Protein AF-A0A3B0V8J8-F1 (afdb_monomer)

Organism: NCBI:txid652676

Secondary structure (DSSP, 8-state):
-----HHHHHHHHTTT--------HHHHHHTT--TT-----TT-TTTHHHH--

Foldseek 3Di:
DDPPDPVNVCVVCLVPDDDPDDDPVVCVVPVPPDPPDDDDDPPCRVVVNVVPD

Structure (mmCIF, N/CA/C/O backbone):
data_AF-A0A3B0V8J8-F1
#
_entry.id   AF-A0A3B0V8J8-F1
#
loop_
_atom_site.group_PDB
_atom_site.id
_atom_site.type_symbol
_atom_site.label_atom_id
_atom_site.label_alt_id
_atom_site.label_comp_id
_atom_site.label_asym_id
_atom_site.label_entity_id
_atom_site.label_seq_id
_atom_site.pdbx_PDB_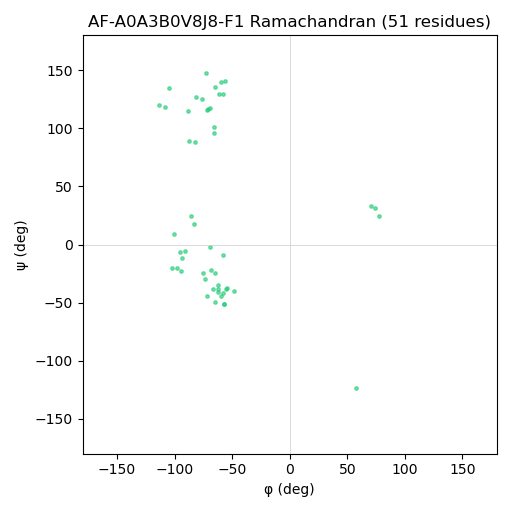ins_code
_atom_site.Cartn_x
_atom_site.Cartn_y
_atom_site.Cartn_z
_atom_site.occupancy
_atom_site.B_iso_or_equiv
_atom_site.auth_seq_id
_atom_site.auth_comp_id
_atom_site.auth_asym_id
_atom_site.auth_atom_id
_atom_site.pdbx_PDB_model_num
ATOM 1 N N . MET A 1 1 ? 13.864 19.062 -16.966 1.00 49.94 1 MET A N 1
ATOM 2 C CA . MET A 1 1 ? 13.824 18.253 -15.733 1.00 49.94 1 MET A CA 1
ATOM 3 C C . MET A 1 1 ? 12.776 17.199 -16.002 1.00 49.94 1 MET A C 1
ATOM 5 O O . MET A 1 1 ? 11.642 17.578 -16.257 1.00 49.94 1 MET A O 1
ATOM 9 N N . GLU A 1 2 ? 13.174 15.943 -16.165 1.00 58.22 2 GLU A N 1
ATOM 10 C CA . GLU A 1 2 ? 12.226 14.881 -16.505 1.00 58.22 2 GLU A CA 1
ATOM 11 C C . GLU A 1 2 ? 11.340 14.646 -15.279 1.00 58.22 2 GLU A C 1
ATOM 13 O O . GLU A 1 2 ? 11.842 14.354 -14.192 1.00 58.22 2 GLU A O 1
ATOM 18 N N . GLU A 1 3 ? 10.040 14.886 -15.420 1.00 59.44 3 GLU A N 1
ATOM 19 C CA . GLU A 1 3 ? 9.068 14.570 -14.383 1.00 59.44 3 GLU A CA 1
ATOM 20 C C . GLU A 1 3 ? 9.060 13.043 -14.251 1.00 59.44 3 GLU A C 1
ATOM 22 O O . GLU A 1 3 ? 8.529 12.328 -15.102 1.00 59.44 3 GLU A O 1
ATOM 27 N N . LEU A 1 4 ? 9.742 12.512 -13.235 1.00 66.62 4 LEU A N 1
ATOM 28 C CA . LEU A 1 4 ? 9.741 11.078 -12.974 1.00 66.62 4 LEU A CA 1
ATOM 29 C C . LEU A 1 4 ? 8.323 10.686 -12.563 1.00 66.62 4 LEU A C 1
ATOM 31 O O . LEU A 1 4 ? 7.937 10.828 -11.402 1.00 66.62 4 LEU A O 1
ATOM 35 N N . SER A 1 5 ? 7.534 10.205 -13.527 1.00 87.81 5 SER A N 1
ATOM 36 C CA . SER A 1 5 ? 6.223 9.652 -13.217 1.00 87.81 5 SER A CA 1
ATOM 37 C C . SER A 1 5 ? 6.419 8.511 -12.216 1.00 87.81 5 SER A C 1
ATOM 39 O O . SER A 1 5 ? 7.251 7.621 -12.424 1.00 87.81 5 SER A O 1
ATOM 41 N N . GLN A 1 6 ? 5.661 8.540 -11.116 1.00 89.88 6 GLN A N 1
ATOM 42 C CA . GLN A 1 6 ? 5.696 7.493 -10.087 1.00 89.88 6 GLN A CA 1
ATOM 43 C C . GLN A 1 6 ? 5.591 6.102 -10.727 1.00 89.88 6 GLN A C 1
ATOM 45 O O . GLN A 1 6 ? 6.337 5.192 -10.377 1.00 89.88 6 GLN A O 1
ATOM 50 N N . LYS A 1 7 ? 4.731 5.973 -11.745 1.00 91.50 7 LYS A N 1
ATOM 51 C CA . LYS A 1 7 ? 4.562 4.744 -12.518 1.00 91.50 7 LYS A CA 1
ATOM 52 C C . LYS A 1 7 ? 5.868 4.263 -13.158 1.00 91.50 7 LYS A C 1
ATOM 54 O O . LYS A 1 7 ? 6.227 3.111 -12.965 1.00 91.50 7 LYS A O 1
ATOM 59 N N . ALA A 1 8 ? 6.593 5.124 -13.874 1.00 93.94 8 ALA A N 1
ATOM 60 C CA . ALA A 1 8 ? 7.822 4.725 -14.565 1.00 93.94 8 ALA A CA 1
ATOM 61 C C . ALA A 1 8 ? 8.909 4.233 -13.596 1.00 93.94 8 ALA A C 1
ATOM 63 O O . ALA A 1 8 ? 9.610 3.264 -13.888 1.00 93.94 8 ALA A O 1
ATOM 64 N N . TYR A 1 9 ? 9.035 4.869 -12.428 1.00 92.75 9 TYR A N 1
ATOM 65 C CA . TYR A 1 9 ? 9.953 4.397 -11.393 1.00 92.75 9 TYR A CA 1
ATOM 66 C C . TYR A 1 9 ? 9.532 3.026 -10.849 1.00 92.75 9 TYR A C 1
ATOM 68 O O . TYR A 1 9 ? 10.357 2.113 -10.796 1.00 92.75 9 TYR A O 1
ATOM 76 N N . TRP A 1 10 ? 8.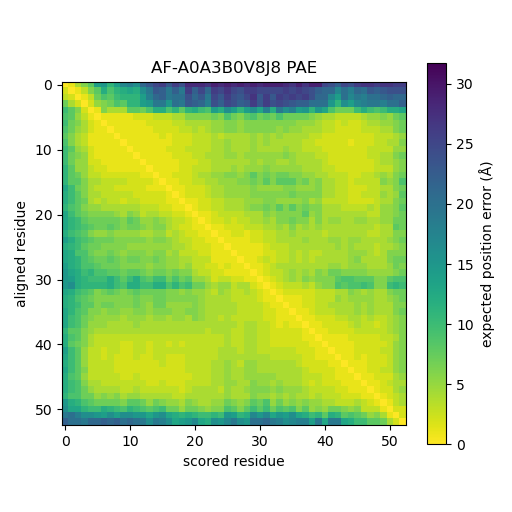258 2.869 -10.472 1.00 93.75 10 TRP A N 1
ATOM 77 C CA . TRP A 1 10 ? 7.757 1.625 -9.887 1.00 93.75 10 TRP A CA 1
ATOM 78 C C . TRP A 1 10 ? 7.770 0.455 -10.875 1.00 93.75 10 TRP A C 1
ATOM 80 O O . TRP A 1 10 ? 8.171 -0.637 -10.481 1.00 93.75 10 TRP A O 1
ATOM 90 N N . ASP A 1 11 ? 7.450 0.689 -12.151 1.00 93.75 11 ASP A N 1
ATOM 91 C CA . ASP A 1 11 ? 7.573 -0.311 -13.219 1.00 93.75 11 ASP A CA 1
ATOM 92 C C . ASP A 1 11 ? 9.026 -0.791 -13.358 1.00 93.75 11 ASP A C 1
ATOM 94 O O . ASP A 1 11 ? 9.280 -1.991 -13.454 1.00 93.75 11 ASP A O 1
ATOM 98 N N . LYS A 1 12 ? 9.995 0.138 -13.323 1.00 95.25 12 LYS A N 1
ATOM 99 C CA . LYS A 1 12 ? 11.424 -0.179 -13.459 1.00 95.25 12 LYS A CA 1
ATOM 100 C C . LYS A 1 12 ? 11.931 -1.086 -12.338 1.00 95.25 12 LYS A C 1
ATOM 102 O O . LYS A 1 12 ? 12.739 -1.969 -12.598 1.00 95.25 12 LYS A O 1
ATOM 107 N N . VAL A 1 13 ? 11.511 -0.848 -11.096 1.00 94.56 13 VAL A N 1
ATOM 108 C CA . VAL A 1 13 ? 12.066 -1.557 -9.927 1.00 94.56 13 VAL A CA 1
ATOM 109 C C . VAL A 1 13 ? 11.252 -2.779 -9.505 1.00 94.56 13 VAL A C 1
ATOM 111 O O . VAL A 1 13 ? 11.696 -3.509 -8.623 1.00 94.56 13 VAL A O 1
ATOM 114 N N . ALA A 1 14 ? 10.081 -3.025 -10.101 1.00 93.75 14 ALA A N 1
ATOM 115 C CA . ALA A 1 14 ? 9.134 -4.047 -9.645 1.00 93.75 14 ALA A CA 1
ATOM 116 C C . ALA A 1 14 ? 9.741 -5.458 -9.531 1.00 93.75 14 ALA A C 1
ATOM 118 O O . ALA A 1 14 ? 9.432 -6.171 -8.580 1.00 93.75 14 ALA A O 1
ATOM 119 N N . ALA A 1 15 ? 10.622 -5.844 -10.460 1.00 93.38 15 ALA A N 1
ATOM 120 C CA . ALA A 1 15 ? 11.251 -7.168 -10.471 1.00 93.38 15 ALA A CA 1
ATOM 121 C C . ALA A 1 15 ? 12.355 -7.342 -9.410 1.00 93.38 15 ALA A C 1
ATOM 123 O O . ALA A 1 15 ? 12.644 -8.462 -8.997 1.00 93.38 15 ALA A O 1
ATOM 124 N N . GLU A 1 16 ? 12.976 -6.246 -8.970 1.00 94.69 16 GLU A N 1
ATOM 125 C CA . GLU A 1 16 ? 14.115 -6.260 -8.041 1.00 94.69 16 GLU A CA 1
ATOM 126 C C . GLU A 1 16 ? 13.702 -5.900 -6.606 1.00 94.69 16 GLU A C 1
ATOM 128 O O . GLU A 1 16 ? 14.419 -6.182 -5.643 1.00 94.69 16 GLU A O 1
ATOM 133 N N . LYS A 1 17 ? 12.552 -5.238 -6.440 1.00 91.62 17 LYS A N 1
ATOM 134 C CA . LYS A 1 17 ? 12.126 -4.693 -5.155 1.00 91.62 17 LYS A CA 1
ATOM 135 C C . LYS A 1 17 ? 11.718 -5.810 -4.196 1.00 91.62 17 LYS A C 1
ATOM 137 O O . LYS A 1 17 ? 10.707 -6.477 -4.385 1.00 91.62 17 LYS A O 1
ATOM 142 N N . ASN A 1 18 ? 12.456 -5.931 -3.097 1.00 90.06 18 ASN A N 1
ATOM 143 C CA . ASN A 1 18 ? 12.099 -6.782 -1.967 1.00 90.06 18 ASN A CA 1
ATOM 144 C C . ASN A 1 18 ? 11.795 -5.912 -0.738 1.00 90.06 18 ASN A C 1
ATOM 146 O O . ASN A 1 18 ? 12.640 -5.128 -0.297 1.00 90.06 18 ASN A O 1
ATOM 150 N N . PHE A 1 19 ? 10.576 -6.017 -0.205 1.00 87.75 19 PHE A N 1
ATOM 151 C CA . PHE A 1 19 ? 10.177 -5.293 0.999 1.00 87.75 19 PHE A CA 1
ATOM 152 C C . PHE A 1 19 ? 10.513 -6.119 2.243 1.00 87.75 19 PHE A C 1
ATOM 154 O O . PHE A 1 19 ? 9.918 -7.166 2.484 1.00 87.75 19 PHE A O 1
ATOM 161 N N . THR A 1 20 ? 11.432 -5.614 3.066 1.00 86.81 20 THR A N 1
ATOM 162 C CA . THR A 1 20 ? 11.911 -6.305 4.276 1.00 86.81 20 THR A CA 1
ATOM 163 C C . THR A 1 20 ? 11.233 -5.838 5.563 1.00 86.81 20 THR A C 1
ATOM 165 O O . THR A 1 20 ? 11.225 -6.564 6.556 1.00 86.81 20 THR A O 1
ATOM 168 N N . LEU A 1 21 ? 10.632 -4.644 5.563 1.00 86.56 21 LEU A N 1
ATOM 169 C CA . LEU A 1 21 ? 9.942 -4.099 6.731 1.00 86.56 21 LEU A CA 1
ATOM 170 C C . LEU A 1 21 ? 8.637 -4.859 6.966 1.00 86.56 21 LEU A C 1
ATOM 172 O O . LEU A 1 21 ? 7.750 -4.816 6.119 1.00 86.56 21 LEU A O 1
ATOM 176 N N . ARG A 1 22 ? 8.490 -5.570 8.083 1.00 82.06 22 ARG A N 1
ATOM 177 C CA . ARG A 1 22 ? 7.230 -6.258 8.403 1.00 82.06 22 ARG A CA 1
ATOM 178 C C . ARG A 1 22 ? 6.131 -5.265 8.810 1.00 82.06 22 ARG A C 1
ATOM 180 O O . ARG A 1 22 ? 6.463 -4.239 9.404 1.00 82.06 22 ARG A O 1
ATOM 187 N N . PRO A 1 23 ? 4.849 -5.553 8.512 1.00 81.06 23 PRO A N 1
ATOM 188 C CA . PRO A 1 23 ? 3.735 -4.790 9.065 1.00 81.06 23 PRO A CA 1
ATOM 189 C C . PRO A 1 23 ? 3.768 -4.790 10.597 1.00 81.06 23 PRO A C 1
ATOM 191 O O . PRO A 1 23 ? 4.051 -5.815 11.221 1.00 81.06 23 PRO A O 1
ATOM 194 N N . ASP A 1 24 ? 3.449 -3.650 11.207 1.00 87.69 24 ASP A N 1
ATOM 195 C CA . ASP A 1 24 ? 3.295 -3.563 12.657 1.00 87.69 24 ASP A CA 1
ATOM 196 C C . ASP A 1 24 ? 1.896 -4.044 13.066 1.00 87.69 24 ASP A C 1
ATOM 198 O O . ASP A 1 24 ? 0.928 -3.284 13.162 1.00 87.69 24 ASP A O 1
ATOM 202 N N . PHE A 1 25 ? 1.784 -5.349 13.302 1.00 81.38 25 PHE A N 1
ATOM 203 C CA . PHE A 1 25 ? 0.533 -5.962 13.739 1.00 81.38 25 PHE A CA 1
ATOM 204 C C . PHE A 1 25 ? 0.120 -5.554 15.158 1.00 81.38 25 PHE A C 1
ATOM 206 O O . PHE A 1 25 ? -1.060 -5.664 15.494 1.00 81.38 25 PHE A O 1
ATOM 213 N N . HIS A 1 26 ? 1.050 -5.096 16.003 1.00 87.19 26 HIS A N 1
ATOM 214 C CA . HIS A 1 26 ? 0.697 -4.587 17.326 1.00 87.19 26 HIS A CA 1
ATOM 215 C C . HIS A 1 26 ? 0.003 -3.232 17.199 1.00 87.19 26 HIS A C 1
ATOM 217 O O . HIS A 1 26 ? -1.055 -3.027 17.798 1.00 87.19 26 HIS A O 1
ATOM 223 N N . LEU A 1 27 ? 0.536 -2.349 16.352 1.00 87.88 27 LEU A N 1
ATOM 224 C CA . LEU A 1 27 ? -0.117 -1.093 16.010 1.00 87.88 27 LEU A CA 1
ATOM 225 C C . LEU A 1 27 ? -1.511 -1.348 15.429 1.00 87.88 27 LEU A C 1
ATOM 227 O O . LEU A 1 27 ? -2.479 -0.827 15.967 1.00 87.88 27 LEU A O 1
ATOM 231 N N . LEU A 1 28 ? -1.644 -2.220 14.421 1.00 81.31 28 LEU A N 1
ATOM 232 C CA . LEU A 1 28 ? -2.945 -2.545 13.810 1.00 81.31 28 LEU A CA 1
ATOM 233 C C . LEU A 1 28 ? -3.992 -3.011 14.835 1.00 81.31 28 LEU A C 1
ATOM 235 O O . LEU A 1 28 ? -5.164 -2.656 14.732 1.00 81.31 28 LEU A O 1
ATOM 239 N N . ARG A 1 29 ? -3.572 -3.770 15.852 1.00 82.06 29 ARG A N 1
ATOM 240 C CA . ARG A 1 29 ? -4.455 -4.216 16.941 1.00 82.06 29 ARG A CA 1
ATOM 241 C C . ARG A 1 29 ? -4.814 -3.104 17.927 1.00 82.06 29 ARG A C 1
ATOM 243 O O . ARG A 1 29 ? -5.877 -3.171 18.535 1.00 82.06 29 ARG A O 1
ATOM 250 N N . THR A 1 30 ? -3.937 -2.123 18.129 1.00 89.25 30 THR A N 1
ATOM 251 C CA . THR A 1 30 ? -4.086 -1.086 19.168 1.00 89.25 30 THR A CA 1
ATOM 252 C C . THR A 1 30 ? -4.740 0.194 18.664 1.00 89.25 30 THR A C 1
ATOM 254 O O . THR A 1 30 ? -5.370 0.889 19.455 1.00 89.25 30 THR A O 1
ATOM 257 N N . VAL A 1 31 ? -4.687 0.477 17.359 1.00 88.75 31 VAL A N 1
ATOM 258 C CA . VAL A 1 31 ? -5.355 1.645 16.752 1.00 88.75 31 VAL A CA 1
ATOM 259 C C . VAL A 1 31 ? -6.887 1.548 16.732 1.00 88.75 31 VAL A C 1
ATOM 261 O O . VAL A 1 31 ? -7.548 2.485 16.297 1.00 88.75 31 VAL A O 1
ATOM 264 N N . GLY A 1 32 ? -7.464 0.440 17.208 1.00 84.06 32 GLY A N 1
ATOM 265 C CA . GLY A 1 32 ? -8.913 0.285 17.336 1.00 84.06 32 GLY A CA 1
ATOM 266 C C . GLY A 1 32 ? -9.635 0.071 16.005 1.00 84.06 32 GLY A C 1
ATOM 267 O O . GLY A 1 32 ? -10.781 0.489 15.869 1.00 84.06 32 GLY A O 1
ATOM 268 N N . ILE A 1 33 ? -8.979 -0.566 15.026 1.00 86.50 33 ILE A N 1
ATOM 269 C CA . ILE A 1 33 ? -9.648 -1.020 13.799 1.00 86.50 33 ILE A CA 1
ATOM 270 C C . ILE A 1 33 ? -10.730 -2.038 14.183 1.00 86.50 33 ILE A C 1
ATOM 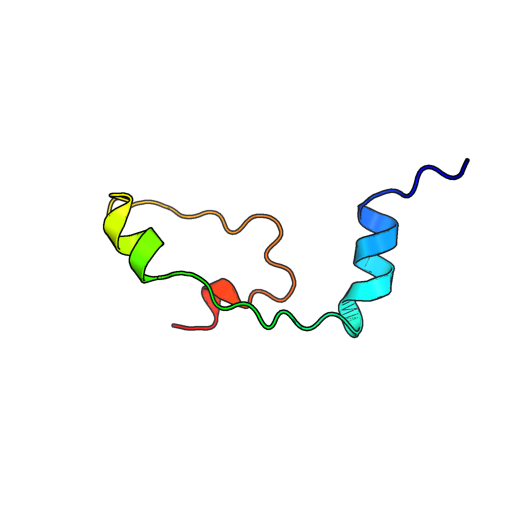272 O O . ILE A 1 33 ? -10.467 -2.981 14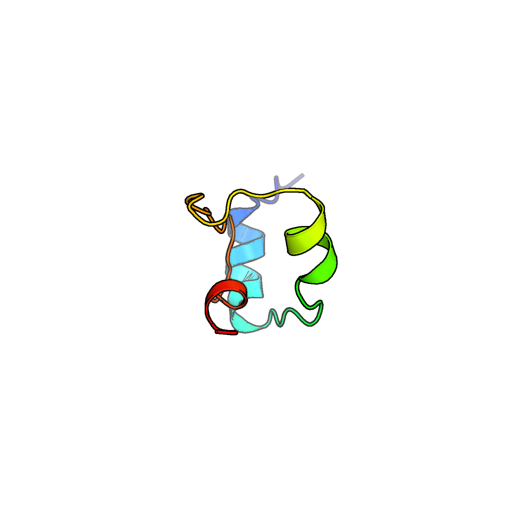.936 1.00 86.50 33 ILE A O 1
ATOM 276 N N . ASP A 1 34 ? -11.945 -1.830 13.674 1.00 88.00 34 ASP A N 1
ATOM 277 C CA . ASP A 1 34 ? -13.054 -2.768 13.847 1.00 88.00 34 ASP A CA 1
ATOM 278 C C . ASP A 1 34 ? -12.681 -4.141 13.260 1.00 88.00 34 ASP A C 1
ATOM 280 O O . ASP A 1 34 ? -12.059 -4.229 12.200 1.00 88.00 34 ASP A O 1
ATOM 284 N N . LYS A 1 35 ? -13.058 -5.223 13.946 1.00 85.69 35 LYS A N 1
ATOM 285 C CA . LYS A 1 35 ? -12.771 -6.592 13.497 1.00 85.69 35 LYS A CA 1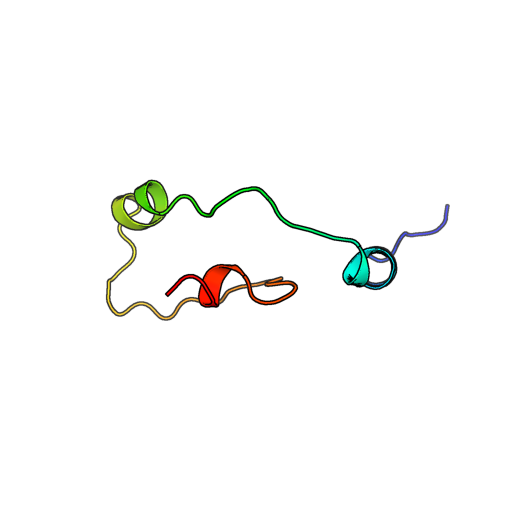
ATOM 286 C C . LYS A 1 35 ? -13.491 -6.946 12.197 1.00 85.69 35 LYS A C 1
ATOM 288 O O . LYS A 1 35 ? -12.991 -7.799 11.471 1.00 85.69 35 LYS A O 1
ATOM 293 N N . ASP A 1 36 ? -14.605 -6.278 11.911 1.00 89.81 36 ASP A N 1
ATOM 294 C CA . ASP A 1 36 ? -15.407 -6.467 10.703 1.00 89.81 36 ASP A CA 1
ATOM 295 C C . ASP A 1 36 ? -15.128 -5.381 9.645 1.00 89.81 36 ASP A C 1
ATOM 297 O O . ASP A 1 36 ? -15.833 -5.276 8.637 1.00 89.81 36 ASP A O 1
ATOM 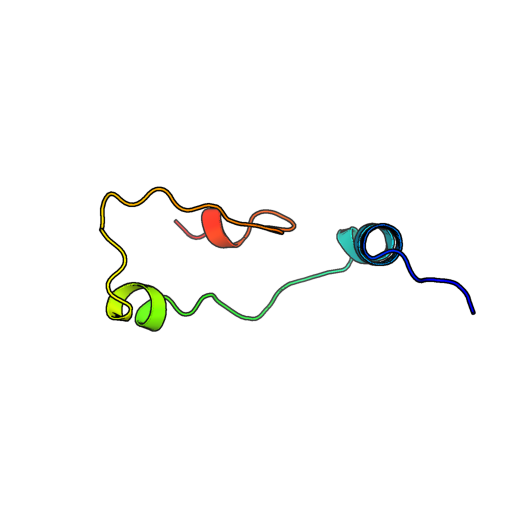301 N N . ALA A 1 37 ? -14.100 -4.548 9.849 1.00 89.94 37 ALA A N 1
ATOM 302 C CA . ALA A 1 37 ? -13.720 -3.531 8.879 1.00 89.94 37 ALA A CA 1
ATOM 303 C C . ALA A 1 37 ? -13.217 -4.157 7.569 1.00 89.94 37 ALA A C 1
ATOM 305 O O . ALA A 1 37 ? -12.357 -5.039 7.555 1.00 89.94 37 ALA A O 1
ATOM 306 N N . PHE A 1 38 ? -13.677 -3.608 6.444 1.00 90.69 38 PHE A N 1
ATOM 307 C CA . PHE A 1 38 ? -13.065 -3.867 5.144 1.00 90.69 38 PHE A CA 1
ATOM 308 C C . PHE A 1 38 ? -11.764 -3.070 5.012 1.00 90.69 38 PHE A C 1
ATOM 310 O O . PHE A 1 38 ? -11.755 -1.847 5.154 1.00 90.69 38 PHE A O 1
ATOM 317 N N . ILE A 1 39 ? -10.668 -3.765 4.708 1.00 85.44 39 ILE A N 1
ATOM 318 C CA . ILE A 1 39 ? -9.335 -3.172 4.553 1.00 85.44 39 ILE A CA 1
ATOM 319 C C . ILE A 1 39 ? -8.985 -3.094 3.065 1.00 85.44 39 ILE A C 1
ATOM 321 O O .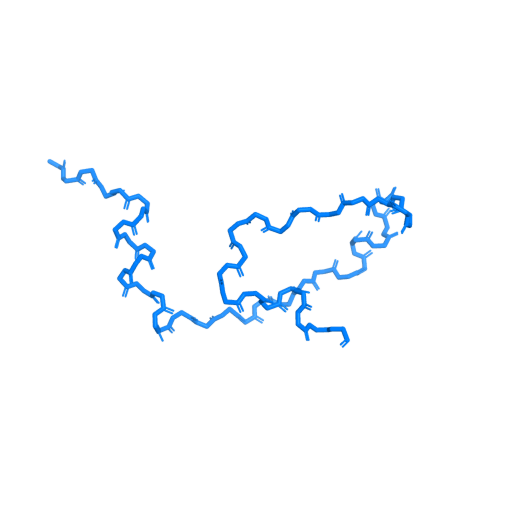 ILE A 1 39 ? -9.155 -4.062 2.326 1.00 85.44 39 ILE A O 1
ATOM 325 N N . VAL A 1 40 ? -8.453 -1.947 2.635 1.00 90.12 40 VAL A N 1
ATOM 326 C CA . VAL A 1 40 ? -7.886 -1.754 1.294 1.00 90.12 40 VAL A CA 1
ATOM 327 C C . VAL A 1 40 ? -6.367 -1.652 1.411 1.00 90.12 40 VAL A C 1
ATOM 329 O O . VAL A 1 40 ? -5.855 -0.726 2.036 1.00 90.12 40 VAL A O 1
ATOM 332 N N . ASP A 1 41 ? -5.646 -2.584 0.787 1.00 89.25 41 ASP A N 1
ATOM 333 C CA . ASP A 1 41 ? -4.182 -2.549 0.678 1.00 89.25 41 ASP A CA 1
ATOM 334 C C . ASP A 1 41 ? -3.773 -1.737 -0.564 1.00 89.25 41 ASP A C 1
ATOM 336 O O . ASP A 1 41 ? -3.694 -2.250 -1.684 1.00 89.25 41 ASP A O 1
ATOM 340 N N . TYR A 1 42 ? -3.602 -0.426 -0.387 1.00 92.44 42 TYR A N 1
ATOM 341 C CA . TYR A 1 42 ? -3.261 0.482 -1.481 1.00 92.44 42 TYR A CA 1
ATOM 342 C C . TYR A 1 42 ? -1.761 0.457 -1.784 1.00 92.44 42 TYR A C 1
ATOM 344 O O . TYR A 1 42 ? -0.933 0.698 -0.908 1.00 92.44 42 TYR A O 1
ATOM 352 N N . GLY A 1 43 ? -1.403 0.226 -3.051 1.00 90.56 43 GLY A N 1
ATOM 353 C CA . GLY A 1 43 ? 0.003 0.102 -3.445 1.00 90.56 43 GLY A CA 1
ATOM 354 C C . GLY A 1 43 ? 0.651 -1.189 -2.934 1.00 90.56 43 GLY A C 1
ATOM 355 O O . GLY A 1 43 ? 1.844 -1.200 -2.646 1.00 90.56 43 GLY A O 1
ATOM 356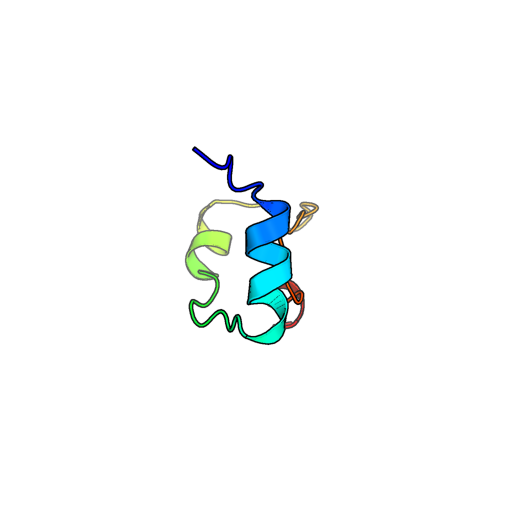 N N . CYS A 1 44 ? -0.127 -2.272 -2.853 1.00 90.00 44 CYS A N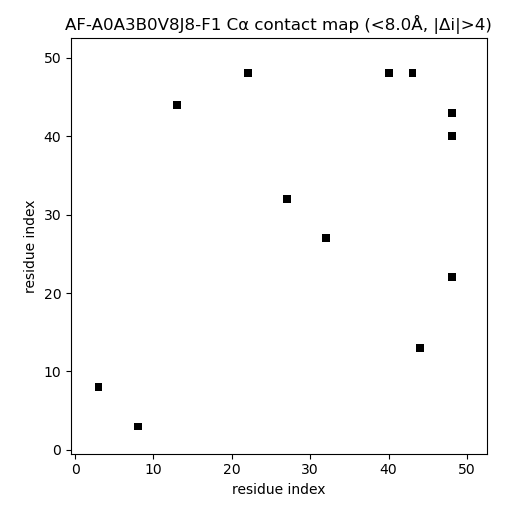 1
ATOM 357 C CA . CYS A 1 44 ? 0.240 -3.568 -2.270 1.00 90.00 44 CYS A CA 1
ATOM 358 C C . CYS A 1 44 ? 1.476 -4.259 -2.883 1.00 90.00 44 CYS A C 1
ATOM 360 O O . CYS A 1 44 ? 1.960 -5.264 -2.352 1.00 90.00 44 CYS A O 1
ATOM 362 N N . GLY A 1 45 ? 2.007 -3.750 -3.999 1.00 90.75 45 GLY A N 1
ATOM 363 C CA . GLY A 1 45 ? 3.146 -4.336 -4.699 1.00 90.75 45 GLY A CA 1
ATOM 364 C C . GLY A 1 45 ? 2.847 -5.779 -5.102 1.00 90.75 45 GLY A C 1
ATOM 365 O O . GLY A 1 45 ? 1.844 -6.046 -5.756 1.00 90.75 45 GLY A O 1
ATOM 366 N N . TYR A 1 46 ? 3.691 -6.721 -4.678 1.00 90.19 46 TYR A N 1
ATOM 367 C CA . TYR A 1 46 ? 3.473 -8.155 -4.904 1.00 90.19 46 TYR A CA 1
ATOM 368 C C . TYR A 1 46 ? 2.532 -8.819 -3.875 1.00 90.19 46 TYR A C 1
ATOM 370 O O . TYR A 1 46 ? 2.525 -10.039 -3.747 1.00 90.19 46 TYR A O 1
ATOM 378 N N . GLY A 1 47 ? 1.742 -8.040 -3.126 1.00 88.94 47 GLY A N 1
ATOM 379 C CA . GLY A 1 47 ? 0.676 -8.553 -2.257 1.00 88.94 47 GLY A CA 1
ATOM 380 C C . GLY A 1 47 ? 1.150 -9.145 -0.928 1.00 88.94 47 GLY A C 1
ATOM 381 O O . GLY A 1 47 ? 0.459 -9.977 -0.346 1.00 88.94 47 GLY A O 1
ATOM 382 N N . ARG A 1 48 ? 2.325 -8.734 -0.428 1.00 86.31 48 ARG A N 1
ATOM 383 C CA . ARG A 1 48 ? 2.935 -9.331 0.776 1.00 86.31 48 ARG A CA 1
ATOM 384 C C . ARG A 1 48 ? 2.045 -9.242 2.019 1.00 86.31 48 ARG A C 1
ATOM 386 O O . ARG A 1 48 ? 1.978 -10.206 2.769 1.00 86.31 48 ARG A O 1
ATOM 393 N N . THR A 1 49 ? 1.374 -8.112 2.244 1.00 82.25 49 THR A N 1
ATOM 394 C CA . THR A 1 49 ? 0.586 -7.867 3.466 1.00 82.25 49 THR A CA 1
ATOM 395 C C . THR A 1 49 ? -0.574 -8.854 3.618 1.00 82.25 49 THR A C 1
ATOM 397 O O . THR A 1 49 ? -0.877 -9.261 4.733 1.00 82.25 49 THR A O 1
ATOM 400 N N . LEU A 1 50 ? -1.189 -9.272 2.505 1.00 78.75 50 LEU A N 1
ATOM 401 C CA . LEU A 1 50 ? -2.302 -10.228 2.494 1.00 78.75 50 LEU A CA 1
ATOM 402 C C . LEU A 1 50 ? -1.859 -11.693 2.355 1.00 78.75 50 LEU A C 1
ATOM 404 O O . LEU A 1 50 ? -2.697 -12.585 2.415 1.00 78.75 50 LEU A O 1
ATOM 408 N N . ALA A 1 51 ? -0.568 -11.953 2.146 1.00 73.44 51 ALA A N 1
ATOM 409 C CA . ALA A 1 51 ? -0.028 -13.305 2.013 1.00 73.44 51 ALA A CA 1
ATOM 410 C C . ALA A 1 51 ? 0.499 -13.884 3.340 1.00 73.44 51 ALA A C 1
ATOM 412 O O . ALA A 1 51 ? 0.787 -15.074 3.404 1.00 73.44 51 ALA A O 1
ATOM 413 N N . GLU A 1 52 ? 0.646 -13.070 4.393 1.00 62.03 52 GLU A N 1
ATOM 414 C CA . GLU A 1 52 ? 1.147 -13.502 5.711 1.00 62.03 52 GLU A CA 1
ATOM 415 C C . GLU A 1 52 ? 0.049 -14.081 6.640 1.00 62.03 52 GLU A C 1
ATOM 417 O O . GLU A 1 52 ? 0.214 -14.049 7.860 1.00 62.03 52 GLU A O 1
ATOM 422 N N . PHE A 1 53 ? -1.055 -14.609 6.092 1.00 51.06 53 PHE A N 1
ATOM 423 C CA . PHE A 1 53 ? -2.151 -15.215 6.869 1.00 51.06 53 PHE A CA 1
ATOM 424 C C . PHE A 1 53 ? -2.056 -16.740 6.968 1.00 51.06 53 PHE A C 1
ATOM 426 O O . PHE A 1 53 ? -1.918 -17.400 5.913 1.00 51.06 53 PHE A O 1
#

Mean predicted aligned error: 5.88 Å

Radius of gyration: 15.01 Å; Cα contacts (8 Å, |Δi|>4): 6; chains: 1; bounding box: 30×34×36 Å

Sequence (53 aa):
MEELSQKAYWDKVAAEKNFTLRPDFHLLRTVGIDKDAFIVDYGCGYGRTLAEF

pLDDT: mean 84.85, std 10.75, range [49.94, 95.25]

Solvent-accessible surface area (backbone atoms only — not comparable to full-atom values): 3834 Å² total; per-residue (Å²): 130,84,80,76,49,68,62,63,55,50,65,70,41,57,90,75,66,76,87,80,80,74,82,62,62,65,55,56,67,67,75,65,65,59,93,85,59,88,82,80,77,80,86,48,79,93,42,60,87,79,63,78,117